Protein AF-A0AAJ1EWV2-F1 (afdb_monomer)

Solvent-accessible surface area (backbone atoms only — not comparable to full-atom values): 4614 Å² total; per-residue (Å²): 119,49,58,86,87,54,51,74,66,58,47,50,52,54,50,50,37,30,59,68,63,75,48,95,74,86,51,53,54,67,72,46,75,71,53,63,68,76,86,78,88,79,86,86,73,79,70,76,83,46,71,76,45,47,41,85,56,90,82,64,48,48,37,72,62,54,59,74,74,106

Nearest PDB structures (foldseek):
  6dcr-assembly2_B  TM=9.287E-01  e=7.061E-04  Escherichia coli K-12
  6dgd-assembly2_B  TM=9.239E-01  e=7.061E-04  Klebsiella pneumoniae
  4nl4-assembly1_H  TM=9.351E-01  e=1.485E-03  Klebsiella pneumoniae subsp. pneumoniae MGH 78578
  4nl8-assembly1_A  TM=9.348E-01  e=2.228E-03  Klebsiella pneumoniae subsp. pneumoniae MGH 78578
  8fak-assembly1_H  TM=9.303E-01  e=2.228E-03  Escherichia coli K-12

pLDDT: mean 93.33, std 3.23, range [81.69, 96.25]

Foldseek 3Di:
DDEPPDDPVRNVVVLVCQLVVVDDDDDYPLCSLVRPHDPDPDDDDPPLVDPSQFDPDPVTDRSVVSNVVD

Structure (mmCIF, N/CA/C/O backbone):
data_AF-A0AAJ1EWV2-F1
#
_entry.id   AF-A0AAJ1EWV2-F1
#
loop_
_atom_site.group_PDB
_atom_site.id
_atom_site.type_symbol
_atom_site.label_atom_id
_atom_site.label_alt_id
_atom_site.label_comp_id
_atom_site.label_asym_id
_atom_site.label_entity_id
_atom_site.label_seq_id
_atom_site.pdbx_PDB_ins_code
_atom_site.Cartn_x
_atom_site.Cartn_y
_atom_site.Cartn_z
_atom_site.occupancy
_atom_site.B_iso_or_equiv
_atom_site.auth_seq_id
_atom_site.auth_comp_id
_atom_site.auth_asym_id
_atom_site.auth_atom_id
_atom_site.pdbx_PDB_model_num
ATOM 1 N N . ILE A 1 1 ? 1.064 8.214 6.050 1.00 82.31 1 ILE A N 1
ATOM 2 C CA . ILE A 1 1 ? 1.748 7.950 4.744 1.00 82.31 1 ILE A CA 1
ATOM 3 C C . ILE A 1 1 ? 2.510 6.642 4.904 1.00 82.31 1 ILE A C 1
ATOM 5 O O . ILE A 1 1 ? 3.167 6.497 5.919 1.00 82.31 1 ILE A O 1
ATOM 9 N N . LEU A 1 2 ? 2.431 5.693 3.966 1.00 84.12 2 LEU A N 1
ATOM 10 C CA . LEU A 1 2 ? 3.121 4.398 4.058 1.00 84.12 2 LEU A CA 1
ATOM 11 C C . LEU A 1 2 ? 4.336 4.348 3.119 1.00 84.12 2 LEU A C 1
ATOM 13 O O . LEU A 1 2 ? 4.186 4.250 1.902 1.00 84.12 2 LEU A O 1
ATOM 17 N N . HIS A 1 3 ? 5.550 4.359 3.673 1.00 81.69 3 HIS A N 1
ATOM 18 C CA . HIS A 1 3 ? 6.784 4.217 2.892 1.00 81.69 3 HIS A CA 1
ATOM 19 C C . HIS A 1 3 ? 7.845 3.364 3.597 1.00 81.69 3 HIS A C 1
ATOM 21 O O . HIS A 1 3 ? 7.751 3.050 4.786 1.00 81.69 3 HIS A O 1
ATOM 27 N N . SER A 1 4 ? 8.883 2.988 2.848 1.00 82.50 4 SER A N 1
ATOM 28 C CA . SER A 1 4 ? 9.952 2.089 3.300 1.00 82.50 4 SER A CA 1
ATOM 29 C C . SER A 1 4 ? 10.779 2.641 4.462 1.00 82.50 4 SER A C 1
ATOM 31 O O . SER A 1 4 ? 11.261 1.847 5.261 1.00 82.50 4 SER A O 1
ATOM 33 N N . GLN A 1 5 ? 10.903 3.967 4.581 1.00 88.56 5 GLN A N 1
ATOM 34 C CA . GLN A 1 5 ? 11.689 4.613 5.643 1.00 88.56 5 GLN A CA 1
ATOM 35 C C . GLN A 1 5 ? 11.024 4.588 7.032 1.00 88.56 5 GLN A C 1
ATOM 37 O O . GLN A 1 5 ? 11.679 4.940 8.004 1.00 88.56 5 GLN A O 1
ATOM 42 N N . LEU A 1 6 ? 9.753 4.174 7.146 1.00 88.81 6 LEU A N 1
ATOM 43 C CA . LEU A 1 6 ? 9.119 4.006 8.456 1.00 88.81 6 LEU A CA 1
ATOM 44 C C . LEU A 1 6 ? 9.736 2.822 9.196 1.00 88.81 6 LEU A C 1
ATOM 46 O O . LEU A 1 6 ? 9.865 1.728 8.626 1.00 88.81 6 LEU A O 1
ATOM 50 N N . SER A 1 7 ? 10.018 3.026 10.480 1.00 93.94 7 SER A N 1
ATOM 51 C CA . SER A 1 7 ? 10.342 1.951 11.409 1.00 93.94 7 SER A CA 1
ATOM 52 C C . SER A 1 7 ? 9.169 0.973 11.551 1.00 93.94 7 SER A C 1
ATOM 54 O O . SER A 1 7 ? 8.031 1.240 11.151 1.00 93.94 7 SER A O 1
ATOM 56 N N . ALA A 1 8 ? 9.440 -0.198 12.129 1.00 92.81 8 ALA A N 1
ATOM 57 C CA . ALA A 1 8 ? 8.401 -1.200 12.352 1.00 92.81 8 ALA A CA 1
ATOM 58 C C . ALA A 1 8 ? 7.285 -0.689 13.283 1.00 92.81 8 ALA A C 1
ATOM 60 O O . ALA A 1 8 ? 6.118 -0.970 13.020 1.00 92.81 8 ALA A O 1
ATOM 61 N N . GLY A 1 9 ? 7.640 0.083 14.319 1.00 95.69 9 GLY A N 1
ATOM 62 C CA . GLY A 1 9 ? 6.683 0.692 15.249 1.00 95.69 9 GLY A CA 1
ATOM 63 C C . GLY A 1 9 ? 5.793 1.720 14.557 1.00 95.69 9 GLY A C 1
ATOM 64 O O . GLY A 1 9 ? 4.578 1.578 14.570 1.00 95.69 9 GLY A O 1
ATOM 65 N N . GLU A 1 10 ? 6.383 2.669 13.827 1.00 94.19 10 GLU A N 1
ATOM 66 C CA . GLU A 1 10 ? 5.606 3.690 13.107 1.00 94.19 10 GLU A CA 1
ATOM 67 C C . GLU A 1 10 ? 4.686 3.072 12.048 1.00 94.19 10 GLU A C 1
ATOM 69 O O . GLU A 1 10 ? 3.541 3.484 11.880 1.00 94.19 10 GLU A O 1
ATOM 74 N N . ARG A 1 11 ? 5.159 2.041 11.334 1.00 92.31 11 ARG A N 1
ATOM 75 C CA . ARG A 1 11 ? 4.327 1.325 10.360 1.00 92.31 11 ARG A CA 1
ATOM 76 C C . ARG A 1 11 ? 3.156 0.609 11.032 1.00 92.31 11 ARG A C 1
ATOM 78 O O . ARG A 1 11 ? 2.074 0.553 10.448 1.00 92.31 11 ARG A O 1
ATOM 85 N N . TYR A 1 12 ? 3.374 0.050 12.220 1.00 93.75 12 TYR A N 1
ATOM 86 C CA . TYR A 1 12 ? 2.324 -0.584 13.009 1.00 93.75 12 TYR A CA 1
ATOM 87 C C . TYR A 1 12 ? 1.292 0.440 13.492 1.00 93.75 12 TYR A C 1
ATOM 89 O O . TYR A 1 12 ? 0.092 0.205 13.343 1.00 93.75 12 TYR A O 1
ATOM 97 N N . ASP A 1 13 ? 1.741 1.596 13.975 1.00 94.50 13 ASP A N 1
ATOM 98 C CA . ASP A 1 13 ? 0.862 2.677 14.416 1.00 94.50 13 ASP A CA 1
ATOM 99 C C . ASP A 1 13 ? 0.007 3.206 13.256 1.00 94.50 13 ASP A C 1
ATOM 101 O O . ASP A 1 13 ? -1.218 3.267 13.367 1.00 94.50 13 ASP A O 1
ATOM 105 N N . GLU A 1 14 ? 0.608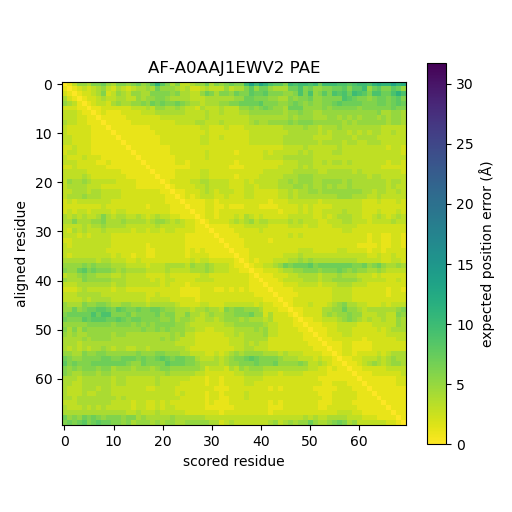 3.483 12.093 1.00 94.50 14 GLU A N 1
ATOM 106 C CA . GLU A 1 14 ? -0.135 3.890 10.892 1.00 94.50 14 GLU A CA 1
ATOM 107 C C . GLU A 1 14 ? -1.144 2.817 10.456 1.00 94.50 14 GLU A C 1
ATOM 109 O O . GLU A 1 14 ? -2.290 3.137 10.139 1.00 94.50 14 GLU A O 1
ATOM 114 N N . TYR A 1 15 ? -0.760 1.536 10.479 1.0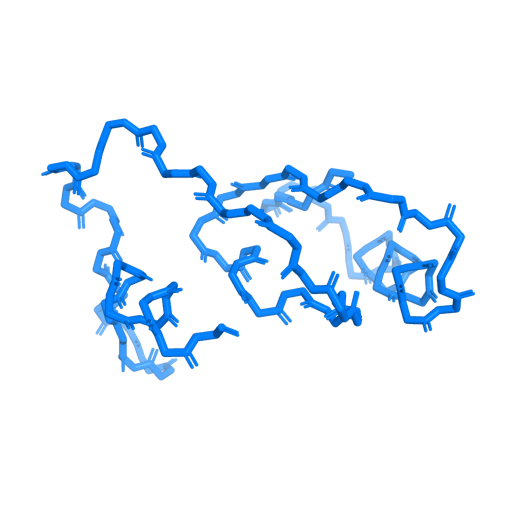0 93.8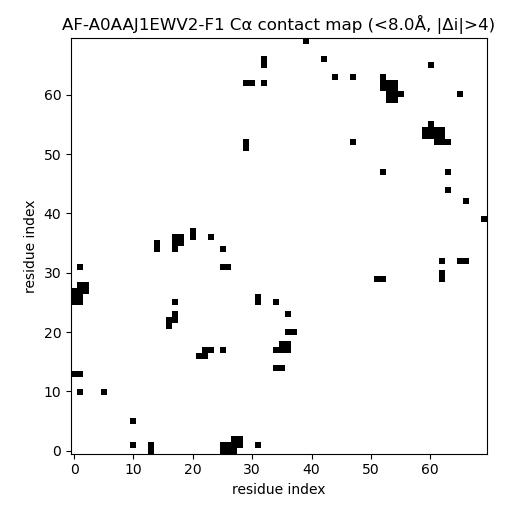8 15 TYR A N 1
ATOM 115 C CA . TYR A 1 15 ? -1.667 0.434 10.154 1.00 93.88 15 TYR A CA 1
ATOM 116 C C . TYR A 1 15 ? -2.877 0.393 11.097 1.00 93.88 15 TYR A C 1
ATOM 118 O O . TYR A 1 15 ? -4.011 0.252 10.636 1.00 93.88 15 TYR A O 1
ATOM 126 N N . ARG A 1 16 ? -2.654 0.556 12.408 1.00 95.56 16 ARG A N 1
ATOM 127 C CA . ARG A 1 16 ? -3.720 0.593 13.420 1.00 95.56 16 ARG A CA 1
ATOM 128 C C . ARG A 1 16 ? -4.663 1.772 13.209 1.00 95.56 16 ARG A C 1
ATOM 130 O O . ARG A 1 16 ? -5.871 1.574 13.266 1.00 95.56 16 ARG A O 1
ATOM 137 N N . ARG A 1 17 ? -4.137 2.958 12.896 1.00 95.38 17 ARG A N 1
ATOM 138 C CA . ARG A 1 17 ? -4.953 4.146 12.596 1.00 95.38 17 ARG A CA 1
ATOM 139 C C . ARG A 1 17 ? -5.842 3.938 11.368 1.00 95.38 17 ARG A C 1
ATOM 141 O O . ARG A 1 17 ? -7.015 4.302 11.392 1.00 95.38 17 ARG A O 1
ATOM 148 N N . ILE A 1 18 ? -5.308 3.325 10.307 1.00 95.44 18 ILE A N 1
ATOM 149 C CA . ILE A 1 18 ? -6.090 3.000 9.103 1.00 95.44 18 ILE A CA 1
ATOM 150 C C . ILE A 1 18 ? -7.191 1.991 9.448 1.00 95.44 18 ILE A C 1
ATOM 152 O O . ILE A 1 18 ? -8.349 2.215 9.108 1.00 95.44 18 ILE A O 1
ATOM 156 N N . LEU A 1 19 ? -6.841 0.920 10.167 1.00 94.81 19 LEU A N 1
ATOM 157 C CA . LEU A 1 19 ? -7.782 -0.123 10.580 1.00 94.81 19 LEU A CA 1
ATOM 158 C C . LEU A 1 19 ? -8.915 0.427 11.463 1.00 94.81 19 LEU A C 1
ATOM 160 O O . LEU A 1 19 ? -10.064 0.026 11.322 1.00 94.81 19 LEU A O 1
ATOM 164 N N . ASN A 1 20 ? -8.605 1.377 12.345 1.00 95.56 20 ASN A N 1
ATOM 165 C CA . ASN A 1 20 ? -9.578 2.046 13.208 1.00 95.56 20 ASN A CA 1
ATOM 166 C C . ASN A 1 20 ? -10.405 3.126 12.482 1.00 95.56 20 ASN A C 1
ATOM 168 O O . ASN A 1 20 ? -11.154 3.856 13.128 1.00 95.56 20 ASN A O 1
ATOM 172 N N . SER A 1 21 ? -10.278 3.263 11.155 1.00 94.88 21 SER A N 1
ATOM 173 C CA . SER A 1 21 ? -10.948 4.303 10.358 1.00 94.88 21 SER A CA 1
ATOM 174 C C . SER A 1 21 ? -10.611 5.745 10.775 1.00 94.88 21 SER A C 1
ATOM 176 O O . SER A 1 21 ? -11.354 6.681 10.481 1.00 94.88 21 SER A O 1
ATOM 178 N N . GLU A 1 22 ? -9.463 5.95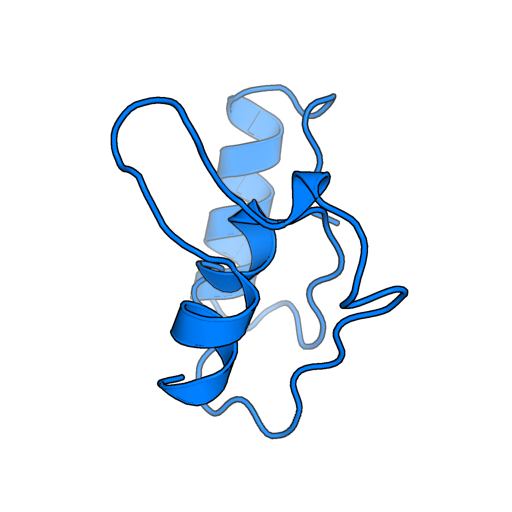8 11.425 1.00 95.81 22 GLU A N 1
ATOM 179 C CA . GLU A 1 22 ? -8.980 7.289 11.828 1.00 95.81 22 GLU A CA 1
ATOM 180 C C . GLU A 1 22 ? -8.348 8.052 10.652 1.00 95.81 22 GLU A C 1
ATOM 182 O O . GLU A 1 22 ? -8.084 9.254 10.730 1.00 95.81 22 GLU A O 1
ATOM 187 N N . VAL A 1 23 ? -8.094 7.353 9.544 1.00 93.81 23 VAL A N 1
ATOM 188 C CA . VAL A 1 23 ? -7.473 7.884 8.333 1.00 93.81 23 VAL A CA 1
ATOM 189 C C . VAL A 1 23 ? -8.411 7.670 7.151 1.00 93.81 23 VAL A C 1
ATOM 191 O O . VAL A 1 23 ? -8.894 6.567 6.921 1.00 93.81 23 VAL A O 1
ATOM 194 N N . LYS A 1 24 ? -8.641 8.732 6.372 1.00 91.69 24 LYS A N 1
ATOM 195 C CA . LYS A 1 24 ? -9.509 8.695 5.180 1.00 91.69 24 LYS A CA 1
ATOM 196 C C . LYS A 1 24 ? -8.750 8.462 3.875 1.00 91.69 24 LYS A C 1
ATOM 198 O O . LYS A 1 24 ? -9.350 8.060 2.886 1.00 91.69 24 LYS A O 1
ATOM 203 N N . ILE A 1 25 ? -7.452 8.766 3.854 1.00 94.94 25 ILE A N 1
ATOM 204 C CA . ILE A 1 25 ? -6.614 8.717 2.653 1.00 94.94 25 ILE A CA 1
ATOM 205 C C . ILE A 1 25 ? -5.278 8.080 3.017 1.00 94.94 25 ILE A C 1
ATOM 207 O O . ILE A 1 25 ? -4.606 8.523 3.948 1.00 94.94 25 ILE A O 1
ATOM 211 N N . VAL A 1 26 ? -4.875 7.069 2.252 1.00 95.31 26 VAL A N 1
ATOM 212 C CA . VAL A 1 26 ? -3.554 6.449 2.363 1.00 95.31 26 VAL A CA 1
ATOM 213 C C . VAL A 1 26 ? -2.760 6.779 1.110 1.00 95.31 26 VAL A C 1
ATOM 215 O O . VAL A 1 26 ? -3.203 6.521 -0.002 1.00 95.31 26 VAL A O 1
ATOM 218 N N . VAL A 1 27 ? -1.567 7.331 1.313 1.00 95.12 27 VAL A N 1
ATOM 219 C CA . VAL A 1 27 ? -0.584 7.583 0.257 1.00 95.12 27 VAL A CA 1
ATOM 220 C C . VAL A 1 27 ? 0.650 6.762 0.574 1.00 95.12 27 VAL A C 1
ATOM 222 O O . VAL A 1 27 ? 1.092 6.733 1.728 1.00 95.12 27 VAL A O 1
ATOM 225 N N . GLY A 1 28 ? 1.206 6.098 -0.429 1.00 93.50 28 GLY A N 1
ATOM 226 C CA . GLY A 1 28 ? 2.412 5.310 -0.269 1.00 93.50 28 GLY A CA 1
ATOM 227 C C . GLY A 1 28 ? 2.878 4.689 -1.571 1.00 93.50 28 GLY A C 1
ATOM 228 O O . GLY A 1 28 ? 2.280 4.887 -2.624 1.00 93.50 28 GLY A O 1
ATOM 229 N N . ALA A 1 29 ? 3.954 3.916 -1.472 1.00 92.06 29 ALA A N 1
ATOM 230 C CA . ALA A 1 29 ? 4.427 3.117 -2.589 1.00 92.06 29 ALA A CA 1
ATOM 231 C C . ALA A 1 29 ? 3.467 1.942 -2.866 1.00 92.06 29 ALA A C 1
ATOM 233 O O . ALA A 1 29 ? 2.391 1.800 -2.296 1.00 92.06 29 ALA A O 1
ATOM 234 N N . ARG A 1 30 ? 3.920 1.023 -3.702 1.00 92.75 30 ARG A N 1
ATOM 235 C CA . ARG A 1 30 ? 3.216 -0.169 -4.197 1.00 92.75 30 ARG A CA 1
ATOM 236 C C . ARG A 1 30 ? 2.507 -1.005 -3.133 1.00 92.75 30 ARG A C 1
ATOM 238 O O . ARG A 1 30 ? 1.396 -1.473 -3.353 1.00 92.75 30 ARG A O 1
ATOM 245 N N . SER A 1 31 ? 3.122 -1.168 -1.961 1.00 92.69 31 SER A N 1
ATOM 246 C CA . SER A 1 31 ? 2.546 -1.941 -0.856 1.00 92.69 31 SER A CA 1
ATOM 247 C C . SER A 1 31 ? 1.334 -1.271 -0.203 1.00 92.69 31 SER A C 1
ATOM 249 O O . SER A 1 31 ? 0.583 -1.947 0.496 1.00 92.69 31 SER A O 1
ATOM 251 N N . ALA A 1 32 ? 1.105 0.026 -0.435 1.00 94.25 32 ALA A N 1
ATOM 252 C CA . ALA A 1 32 ? -0.051 0.746 0.093 1.00 94.25 32 ALA A CA 1
ATOM 253 C C . ALA A 1 32 ? -1.384 0.219 -0.460 1.00 94.25 32 ALA A C 1
ATOM 255 O O . ALA A 1 32 ? -2.408 0.383 0.197 1.00 94.25 32 ALA A O 1
ATOM 256 N N . VAL A 1 33 ? -1.380 -0.493 -1.597 1.00 94.44 33 VAL A N 1
ATOM 257 C CA . VAL A 1 33 ? -2.574 -1.174 -2.132 1.00 94.44 33 VAL A CA 1
ATOM 258 C C . VAL A 1 33 ? -3.176 -2.182 -1.136 1.00 94.44 33 VAL A C 1
ATOM 260 O O . VAL A 1 33 ? -4.371 -2.475 -1.177 1.00 94.44 33 VAL A O 1
ATOM 263 N N . PHE A 1 34 ? -2.373 -2.676 -0.188 1.00 94.19 34 PHE A N 1
ATOM 264 C CA . PHE A 1 34 ? -2.803 -3.588 0.876 1.00 94.19 34 PHE A CA 1
ATOM 265 C C . PHE A 1 34 ? -3.216 -2.883 2.173 1.00 94.19 34 PHE A C 1
ATOM 267 O O . PHE A 1 34 ? -3.496 -3.555 3.163 1.00 94.19 34 PHE A O 1
ATOM 274 N N . ALA A 1 35 ? -3.258 -1.549 2.207 1.00 95.06 35 ALA A N 1
ATOM 275 C CA . ALA A 1 35 ? -3.722 -0.826 3.383 1.00 95.06 35 ALA A CA 1
ATOM 276 C C . ALA A 1 35 ? -5.169 -1.234 3.737 1.00 95.06 35 ALA A C 1
ATOM 278 O O . ALA A 1 35 ? -5.999 -1.375 2.830 1.00 95.06 35 ALA A O 1
ATOM 279 N N . PRO A 1 36 ? -5.506 -1.418 5.026 1.00 94.62 36 PRO A N 1
ATOM 280 C CA . PRO A 1 36 ? -6.805 -1.940 5.452 1.00 94.62 36 PRO A CA 1
ATOM 281 C C . PRO A 1 36 ? -7.895 -0.852 5.452 1.00 94.62 36 PRO A C 1
ATOM 283 O O . PRO A 1 36 ? -8.608 -0.677 6.431 1.00 94.62 36 PRO A O 1
ATOM 286 N N . LEU A 1 37 ? -8.006 -0.089 4.362 1.00 94.25 37 LEU A N 1
ATOM 287 C CA . LEU A 1 37 ? -9.105 0.851 4.149 1.00 94.25 37 LEU A CA 1
ATOM 288 C C . LEU A 1 37 ? -10.399 0.081 3.870 1.00 94.25 37 LEU A C 1
ATOM 290 O O . LEU A 1 37 ? -10.439 -0.775 2.979 1.00 94.25 37 LEU A O 1
ATOM 294 N N . GLU A 1 38 ? -11.456 0.431 4.594 1.00 89.19 38 GLU A N 1
ATOM 295 C CA . GLU A 1 38 ? -12.820 -0.004 4.302 1.00 89.19 38 GLU A CA 1
ATOM 296 C C . GLU A 1 38 ? -13.495 0.956 3.310 1.00 89.19 38 GLU A C 1
ATOM 298 O O . GLU A 1 38 ? -13.213 2.154 3.307 1.00 89.19 38 GLU A O 1
ATOM 303 N N . LYS A 1 39 ? 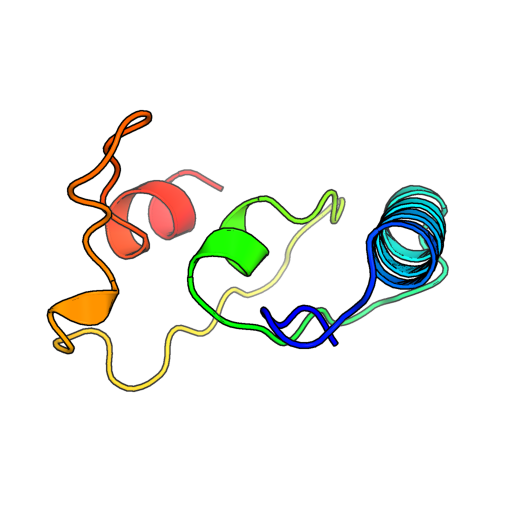-14.420 0.439 2.485 1.00 90.19 39 LYS A N 1
ATOM 304 C CA . LYS A 1 39 ? -15.264 1.231 1.561 1.00 90.19 39 LYS A CA 1
ATOM 305 C C . LYS A 1 39 ? -14.460 2.191 0.668 1.00 90.19 39 LYS A C 1
ATOM 307 O O . LYS A 1 39 ? -14.726 3.392 0.620 1.00 90.19 39 LYS A O 1
ATOM 312 N N . ILE A 1 40 ? -13.470 1.653 -0.040 1.00 94.31 40 ILE A N 1
ATOM 313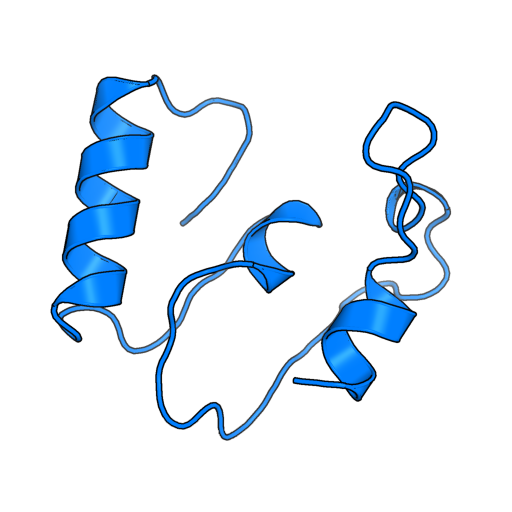 C CA . ILE A 1 40 ? -12.634 2.431 -0.958 1.00 94.31 40 ILE A CA 1
ATOM 314 C C . ILE A 1 40 ? -13.504 2.988 -2.091 1.00 94.31 40 ILE A C 1
ATOM 316 O O . ILE A 1 40 ? -14.127 2.232 -2.827 1.00 94.31 40 ILE A O 1
ATOM 320 N N . GLY A 1 41 ? -13.548 4.315 -2.223 1.00 95.31 41 GLY A N 1
ATOM 321 C CA . GLY A 1 41 ? -14.267 4.982 -3.315 1.00 95.31 41 GLY A CA 1
ATOM 322 C C . GLY A 1 41 ? -13.408 5.231 -4.556 1.00 95.31 41 GLY A C 1
ATOM 323 O O . GLY A 1 41 ? -13.938 5.324 -5.658 1.00 95.31 41 GLY A O 1
ATOM 324 N N . LEU A 1 42 ? -12.089 5.360 -4.382 1.00 95.44 42 LEU A N 1
ATOM 325 C CA . LEU A 1 42 ? -11.152 5.651 -5.462 1.00 95.44 42 LEU A CA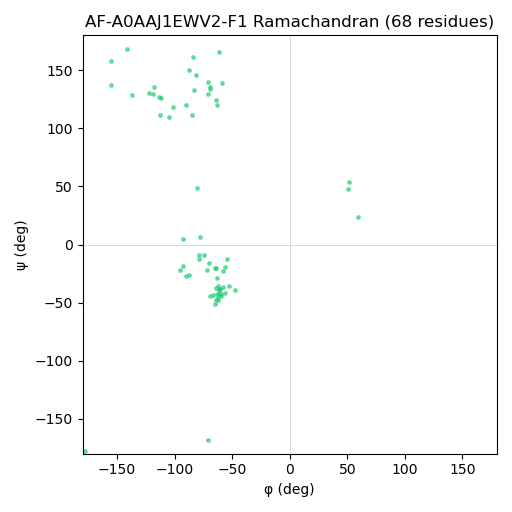 1
ATOM 326 C C . LEU A 1 42 ? -9.751 5.140 -5.114 1.00 95.44 42 LEU A C 1
ATOM 328 O O . LEU A 1 42 ? -9.268 5.345 -4.000 1.00 95.44 42 LEU A O 1
ATOM 332 N N . ILE A 1 43 ? -9.091 4.533 -6.097 1.00 96.25 43 ILE A N 1
ATOM 333 C CA . ILE A 1 43 ? -7.660 4.227 -6.074 1.00 96.25 43 ILE A CA 1
ATOM 334 C C . ILE A 1 43 ? -7.023 4.973 -7.242 1.00 96.25 43 ILE A C 1
ATOM 336 O O . ILE A 1 43 ? -7.494 4.869 -8.372 1.00 96.25 43 ILE A O 1
ATOM 340 N N . ILE A 1 44 ? -5.956 5.717 -6.963 1.00 95.88 44 ILE A N 1
ATOM 341 C CA . ILE A 1 44 ? -5.163 6.415 -7.976 1.00 95.88 44 ILE A CA 1
ATOM 342 C C . ILE A 1 44 ? -3.783 5.768 -7.997 1.00 95.88 44 ILE A C 1
ATOM 344 O O . ILE A 1 44 ? -3.140 5.647 -6.954 1.00 95.88 44 ILE A O 1
ATOM 348 N N . LEU A 1 45 ? -3.344 5.348 -9.181 1.00 94.81 45 LEU A N 1
ATOM 349 C CA . LEU A 1 45 ? -1.977 4.914 -9.435 1.00 94.81 45 LEU A CA 1
ATOM 350 C C . LEU A 1 45 ? -1.343 5.940 -10.365 1.00 94.81 45 LEU A C 1
ATOM 352 O O . LEU A 1 45 ? -1.758 6.065 -11.514 1.00 94.81 45 LEU A O 1
ATOM 356 N N . ASP A 1 46 ? -0.377 6.684 -9.843 1.00 93.38 46 ASP A N 1
ATOM 357 C CA . ASP A 1 46 ? 0.415 7.605 -10.650 1.00 93.38 46 ASP A CA 1
ATOM 358 C C . ASP A 1 46 ? 1.532 6.840 -11.368 1.00 93.38 46 ASP A C 1
ATOM 360 O O . ASP A 1 46 ? 2.042 5.858 -10.821 1.00 93.38 46 ASP A O 1
ATOM 364 N N . GLU A 1 47 ? 1.885 7.262 -12.582 1.00 92.81 47 GLU A N 1
ATOM 365 C CA . GLU A 1 47 ? 2.905 6.613 -13.422 1.00 92.81 47 GLU A CA 1
ATOM 366 C C . GLU A 1 47 ? 2.701 5.087 -13.573 1.00 92.81 47 GLU A C 1
ATOM 368 O O . GLU A 1 47 ? 3.624 4.297 -13.396 1.00 92.81 47 GLU A O 1
ATOM 373 N N . GLU A 1 48 ? 1.480 4.620 -13.881 1.00 88.56 48 GLU A N 1
ATOM 374 C CA . GLU A 1 48 ? 1.127 3.180 -13.846 1.00 88.56 48 GLU A CA 1
ATOM 375 C C . GLU A 1 48 ? 2.004 2.253 -14.714 1.00 88.56 48 GLU A C 1
ATOM 377 O O . GLU A 1 48 ? 2.034 1.037 -14.505 1.00 88.56 48 GLU A O 1
ATOM 382 N N . HIS A 1 49 ? 2.706 2.824 -15.693 1.00 90.62 49 HIS A N 1
ATOM 383 C CA . HIS A 1 49 ? 3.632 2.126 -16.576 1.00 90.62 49 HIS A CA 1
ATOM 384 C C . HIS A 1 49 ? 4.999 1.856 -15.926 1.00 90.62 49 HIS A C 1
ATOM 386 O O . HIS A 1 49 ? 5.806 1.119 -16.496 1.00 90.62 49 HIS A O 1
ATOM 392 N N . ASP A 1 50 ? 5.268 2.421 -14.746 1.00 93.62 50 ASP A N 1
ATOM 393 C CA . ASP A 1 50 ? 6.523 2.243 -14.030 1.00 93.62 50 ASP A CA 1
ATOM 394 C C . ASP A 1 50 ? 6.709 0.762 -13.624 1.00 93.62 50 ASP A C 1
ATOM 396 O O . ASP A 1 50 ? 5.860 0.169 -12.940 1.00 93.62 50 ASP A O 1
AT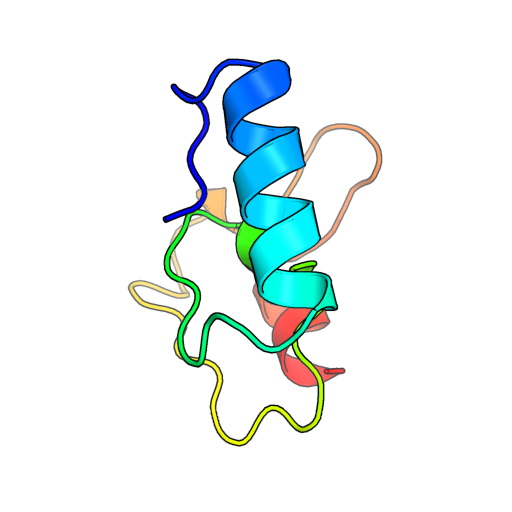OM 400 N N . PRO A 1 51 ? 7.829 0.124 -14.017 1.00 92.69 51 PRO A N 1
ATOM 401 C CA . PRO A 1 51 ? 8.069 -1.292 -13.759 1.00 92.69 51 PRO A CA 1
ATOM 402 C C . PRO A 1 51 ? 8.190 -1.614 -12.270 1.00 92.69 51 PRO A C 1
ATOM 404 O O . PRO A 1 51 ? 7.991 -2.770 -11.885 1.00 92.69 51 PRO A O 1
ATOM 407 N N . SER A 1 52 ? 8.477 -0.621 -11.420 1.00 90.75 52 SER A N 1
ATOM 408 C CA . SER A 1 52 ? 8.500 -0.804 -9.978 1.00 90.75 52 SER A CA 1
ATOM 409 C C . SER A 1 52 ? 7.189 -1.418 -9.512 1.00 90.75 52 SER A C 1
ATOM 411 O O . SER A 1 52 ? 7.250 -2.302 -8.663 1.00 90.75 52 SER A O 1
ATOM 413 N N . TYR A 1 53 ? 6.025 -1.086 -10.098 1.00 93.50 53 TYR A N 1
ATOM 414 C CA . TYR A 1 53 ? 4.711 -1.643 -9.733 1.00 93.50 53 TYR A CA 1
ATOM 415 C C . TYR A 1 53 ? 4.616 -3.178 -9.759 1.00 93.50 53 TYR A C 1
ATOM 417 O O . TYR A 1 53 ? 3.684 -3.739 -9.170 1.00 93.50 53 TYR A O 1
ATOM 425 N N . LYS A 1 54 ? 5.598 -3.871 -10.340 1.00 94.94 54 LYS A N 1
ATOM 426 C CA . LYS A 1 54 ? 5.762 -5.321 -10.260 1.00 94.94 54 LYS A CA 1
ATOM 427 C C . LYS A 1 54 ? 6.635 -5.736 -9.071 1.00 94.94 54 LYS A C 1
ATOM 429 O O . LYS A 1 54 ? 7.802 -5.374 -8.957 1.00 94.94 54 LYS A O 1
ATOM 434 N N . GLN A 1 55 ? 6.084 -6.533 -8.159 1.00 95.19 55 GLN A N 1
ATOM 435 C CA . GLN A 1 55 ? 6.849 -7.151 -7.077 1.00 95.19 55 GLN A CA 1
ATOM 436 C C . GLN A 1 55 ? 7.494 -8.456 -7.557 1.00 95.19 55 GLN A C 1
ATOM 438 O O . GLN A 1 55 ? 6.808 -9.453 -7.777 1.00 95.19 55 GLN A O 1
ATOM 443 N N . GLU A 1 56 ? 8.822 -8.461 -7.671 1.00 95.12 56 GLU A N 1
ATOM 444 C CA . GLU A 1 56 ? 9.590 -9.630 -8.131 1.00 95.12 56 GLU A CA 1
ATOM 445 C C . GLU A 1 56 ? 9.974 -10.608 -7.005 1.00 95.12 56 GLU A C 1
ATOM 447 O O . GLU A 1 56 ? 10.147 -11.807 -7.245 1.00 95.12 56 GLU A O 1
ATOM 452 N N . SER A 1 57 ? 10.091 -10.147 -5.754 1.00 94.06 57 SER A N 1
ATOM 453 C CA . SER A 1 57 ? 10.311 -11.049 -4.613 1.00 94.06 57 SER A CA 1
ATOM 454 C C . SER A 1 57 ? 8.992 -11.627 -4.092 1.00 94.06 57 SER A C 1
ATOM 456 O O . SER A 1 57 ? 7.917 -11.126 -4.404 1.00 94.06 57 SER A O 1
ATOM 458 N N . LYS A 1 58 ? 9.046 -12.723 -3.328 1.00 94.69 58 LYS A N 1
ATOM 459 C CA . LYS A 1 58 ? 7.833 -13.330 -2.758 1.00 94.69 58 LYS A CA 1
ATOM 460 C C . LYS A 1 58 ? 7.259 -12.443 -1.633 1.00 94.69 58 LYS A C 1
ATOM 462 O O . LYS A 1 58 ? 8.046 -11.971 -0.815 1.00 94.69 58 LYS A O 1
ATOM 467 N N . PRO A 1 59 ? 5.925 -12.284 -1.532 1.00 93.00 59 PRO A N 1
ATOM 468 C CA . PRO A 1 59 ? 4.913 -12.691 -2.511 1.00 93.00 59 PRO A CA 1
ATOM 469 C C . PRO A 1 59 ? 4.984 -11.825 -3.779 1.00 93.00 59 PRO A C 1
ATOM 471 O O . PRO A 1 59 ? 5.073 -10.603 -3.688 1.00 93.00 59 PRO A O 1
ATOM 474 N N . ARG A 1 60 ? 4.936 -12.460 -4.957 1.00 96.12 60 ARG A N 1
ATOM 475 C CA . ARG A 1 60 ? 4.962 -11.751 -6.245 1.00 96.12 60 ARG A CA 1
ATOM 476 C C . ARG A 1 60 ? 3.563 -11.271 -6.600 1.00 96.12 60 ARG A C 1
ATOM 478 O O . ARG A 1 60 ? 2.620 -12.052 -6.520 1.00 96.12 60 ARG A O 1
ATOM 485 N N . TYR A 1 61 ? 3.438 -10.017 -7.013 1.00 96.00 61 TYR A N 1
ATOM 486 C CA . TYR A 1 61 ? 2.171 -9.430 -7.443 1.00 96.00 61 TYR A CA 1
ATOM 487 C C . TYR A 1 61 ? 2.412 -8.258 -8.395 1.00 96.00 61 TYR A C 1
ATOM 489 O O . TYR A 1 61 ? 3.475 -7.635 -8.380 1.00 96.00 61 TYR A O 1
ATOM 497 N N . GLN A 1 62 ? 1.401 -7.942 -9.198 1.00 95.94 62 GLN A N 1
ATOM 498 C CA . GLN A 1 62 ? 1.347 -6.713 -9.980 1.00 95.94 62 GLN A CA 1
ATOM 499 C C . GLN A 1 62 ? 0.418 -5.726 -9.264 1.00 95.94 62 GLN A C 1
ATOM 501 O O . GLN A 1 62 ? -0.769 -6.005 -9.111 1.00 95.94 62 GLN A O 1
ATOM 506 N N . THR A 1 63 ? 0.931 -4.572 -8.831 1.00 96.12 63 THR A N 1
ATOM 507 C CA . THR A 1 63 ? 0.152 -3.591 -8.042 1.00 96.12 63 THR A CA 1
ATOM 508 C C . THR A 1 63 ? -1.119 -3.152 -8.767 1.00 96.12 63 THR A C 1
ATOM 510 O O . THR A 1 63 ? -2.183 -3.103 -8.157 1.00 96.12 63 THR A O 1
ATOM 513 N N . THR A 1 64 ? -1.033 -2.921 -10.081 1.00 95.56 64 THR A N 1
ATOM 514 C CA . THR A 1 64 ? -2.178 -2.537 -10.921 1.00 95.56 64 THR A CA 1
ATOM 515 C C . THR A 1 64 ? -3.264 -3.613 -10.968 1.00 95.56 64 THR A C 1
ATOM 517 O O . THR A 1 64 ? -4.448 -3.289 -10.974 1.00 95.56 64 THR A O 1
ATOM 520 N N . GLN A 1 65 ? -2.892 -4.898 -10.950 1.00 95.81 65 GLN A N 1
ATOM 521 C CA . GLN A 1 65 ? -3.864 -5.993 -10.887 1.00 95.81 65 GLN A CA 1
ATOM 522 C C . GLN A 1 65 ? -4.556 -6.036 -9.527 1.00 95.81 65 GLN A C 1
ATOM 524 O O . GLN A 1 65 ? -5.773 -6.160 -9.482 1.00 95.81 65 GLN A O 1
ATOM 529 N N . ILE A 1 66 ? -3.805 -5.885 -8.431 1.00 96.25 66 ILE A N 1
ATOM 530 C CA . ILE A 1 66 ? -4.391 -5.863 -7.085 1.00 96.25 66 ILE A CA 1
ATOM 531 C C . ILE A 1 66 ? -5.345 -4.676 -6.935 1.00 96.25 66 ILE A C 1
ATOM 533 O O . ILE A 1 66 ? -6.462 -4.856 -6.463 1.00 96.25 66 ILE A O 1
ATOM 537 N N . ALA A 1 67 ? -4.944 -3.489 -7.396 1.00 95.94 67 ALA A N 1
ATOM 538 C CA . ALA A 1 67 ? -5.774 -2.289 -7.342 1.00 95.94 67 ALA A CA 1
ATOM 539 C C . ALA A 1 67 ? -7.114 -2.456 -8.078 1.00 95.94 67 ALA A C 1
ATOM 541 O O . ALA A 1 67 ? -8.119 -1.957 -7.600 1.00 95.94 67 ALA A O 1
ATOM 542 N N . ARG A 1 68 ? -7.150 -3.185 -9.203 1.00 94.50 68 ARG A N 1
ATOM 543 C CA . ARG A 1 68 ? -8.389 -3.433 -9.968 1.00 94.50 68 ARG A CA 1
ATOM 544 C C . ARG A 1 68 ? -9.371 -4.396 -9.295 1.00 94.50 68 ARG A C 1
ATOM 546 O O . ARG A 1 68 ? -10.533 -4.412 -9.681 1.00 94.50 68 ARG A O 1
ATOM 553 N N . ILE A 1 69 ? -8.903 -5.241 -8.378 1.00 94.75 69 ILE A N 1
ATOM 554 C C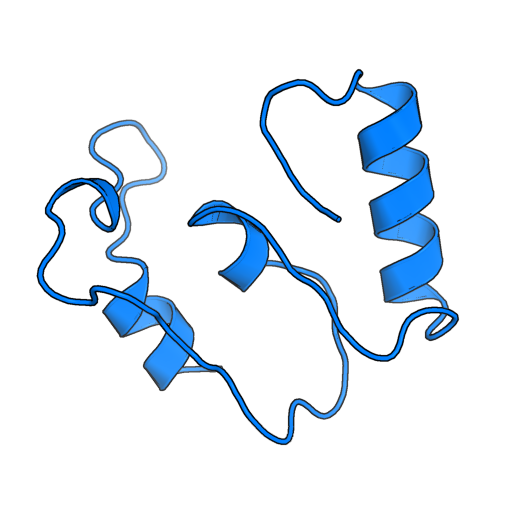A . ILE A 1 69 ? -9.731 -6.256 -7.697 1.00 94.75 69 ILE A CA 1
ATOM 555 C C . ILE A 1 69 ? -10.293 -5.714 -6.372 1.00 94.75 69 ILE A C 1
ATOM 557 O O . ILE A 1 69 ? -11.237 -6.283 -5.827 1.00 94.75 69 ILE A O 1
ATOM 561 N N . ARG A 1 70 ? -9.694 -4.644 -5.843 1.00 91.81 70 ARG A N 1
ATOM 562 C CA . ARG A 1 70 ? -10.116 -3.986 -4.606 1.00 91.81 70 ARG A CA 1
ATOM 563 C C . ARG A 1 70 ? -11.321 -3.085 -4.810 1.00 91.81 70 ARG A C 1
ATOM 565 O O . ARG A 1 70 ? -12.120 -3.039 -3.850 1.00 91.81 70 ARG A O 1
#

Sequence (70 aa):
ILHSQLSAGERYDEYRRILNSEVKIVVGARSAVFAPLEKIGLIILDEEHDPSYKQESKPRYQTTQIARIR

InterPro domains:
  IPR027417 P-loop containing nucleoside triphosphate hydrolase [G3DSA:3.40.50.300] (1-70)
  IPR027417 P-loop containing nucleoside triphosphate hydrolase [SSF52540] (2-62)

Mean predicted aligned error: 3.1 Å

Radius of gyration: 12.37 Å; Cα contacts (8 Å, |Δi|>4): 57; chains: 1; bounding box: 27×22×32 Å

Secondary structure (DSSP, 8-state):
-B-TTS-HHHHHHHHHHHHTT--S---BSGGGGG---SS------TTTT-GGGEE-SSSPEEHHHHHHH-

Organism: Mediterraneibacter gnavus (NCBI:txid33038)